Protein AF-A0A0R2PGF4-F1 (afdb_monomer_lite)

Sequence (115 aa):
MVSNAQSVSARRAKAISLIQAGLVHSQSDLVTLLKKAGYKVTQATASRDLEEIGAVRARNKNGESTYQIRESSDDAIVRSTPVPSKLILSVDHSANLAVIHTPPGAAQFLASSLD

Organism: NCBI:txid1655563

pLDDT: mean 80.43, std 15.3, range [38.97, 95.25]

Foldseek 3Di:
DPDPQPDPVVLLVQLQVCLVVQQAQDLVSSCVSSVVVVHHDDSVRSVVSCVVQCWDFDQDPVRGTGTHRDCDVVNVLVVVFPQPPQFFPDWDDDDPDIDTDGPPPCVVVNVVSND

Secondary structure (DSSP, 8-state):
---GGG-HHHHHHHHHHHHHTT--SSHHHHHHHHHHTT----HHHHHHHHHHHTEEEEE-TTS-EEEEE---HHHHHHHHS---GGG-SEEEEETTEEEEE--TTTHHHHHHHH-

Structure (mmCIF, N/CA/C/O backbone):
data_AF-A0A0R2PGF4-F1
#
_entry.id   AF-A0A0R2PGF4-F1
#
loop_
_atom_site.group_PDB
_atom_site.id
_atom_site.type_symbol
_atom_site.label_atom_id
_atom_site.label_alt_id
_atom_site.label_comp_id
_atom_site.label_asym_id
_atom_site.label_entity_id
_atom_site.label_seq_id
_atom_site.pdbx_PDB_ins_code
_atom_site.Cartn_x
_atom_site.Cartn_y
_atom_site.Cartn_z
_atom_site.occupancy
_atom_site.B_iso_or_equiv
_atom_site.auth_seq_id
_atom_site.auth_comp_id
_atom_site.auth_asym_id
_atom_site.auth_atom_id
_atom_site.pdbx_PDB_model_num
ATOM 1 N N . MET A 1 1 ? -15.551 -23.017 -10.799 1.00 38.97 1 MET A N 1
ATOM 2 C CA . MET A 1 1 ? -15.395 -21.583 -10.470 1.00 38.97 1 MET A CA 1
ATOM 3 C C . MET A 1 1 ? -14.527 -21.489 -9.222 1.00 38.97 1 MET A C 1
ATOM 5 O O . MET A 1 1 ? -15.034 -21.661 -8.123 1.00 38.97 1 MET A O 1
ATOM 9 N N . VAL A 1 2 ? -13.207 -21.369 -9.386 1.00 39.69 2 VAL A N 1
ATOM 10 C CA . VAL A 1 2 ? -12.265 -21.327 -8.255 1.00 39.69 2 VAL A CA 1
ATOM 11 C C . VAL A 1 2 ? -12.319 -19.923 -7.661 1.00 39.69 2 VAL A C 1
ATOM 13 O O . VAL A 1 2 ? -12.071 -18.936 -8.347 1.00 39.69 2 VAL A O 1
ATOM 16 N N . SER A 1 3 ? -12.736 -19.833 -6.404 1.00 43.25 3 SER A N 1
ATOM 17 C CA . SER A 1 3 ? -12.879 -18.590 -5.657 1.00 43.25 3 SER A CA 1
ATOM 18 C C . SER A 1 3 ? -11.559 -17.820 -5.620 1.00 43.25 3 SER A C 1
ATOM 20 O O . SER A 1 3 ? -10.612 -18.237 -4.957 1.00 43.25 3 SER A O 1
ATOM 22 N N . ASN A 1 4 ? -11.534 -16.643 -6.244 1.00 49.72 4 ASN A N 1
ATOM 23 C CA . ASN A 1 4 ? -10.434 -15.670 -6.189 1.00 49.72 4 ASN A CA 1
ATOM 24 C C . ASN A 1 4 ? -10.164 -15.130 -4.755 1.00 49.72 4 ASN A C 1
ATOM 26 O O . ASN A 1 4 ? -9.280 -14.308 -4.541 1.00 49.72 4 ASN A O 1
ATOM 30 N N . ALA A 1 5 ? -10.924 -15.604 -3.757 1.00 51.59 5 ALA A N 1
ATOM 31 C CA . ALA A 1 5 ? -10.937 -15.179 -2.356 1.00 51.59 5 ALA A CA 1
ATOM 32 C C . ALA A 1 5 ? -9.717 -15.627 -1.522 1.00 51.59 5 ALA A C 1
ATOM 34 O O . ALA A 1 5 ? -9.686 -15.390 -0.315 1.00 51.59 5 ALA A O 1
ATOM 35 N N . GLN A 1 6 ? -8.721 -16.285 -2.123 1.00 62.28 6 GLN A N 1
ATOM 36 C CA . GLN A 1 6 ? -7.547 -16.787 -1.394 1.00 62.28 6 GLN A CA 1
ATOM 37 C C . GLN A 1 6 ? -6.193 -16.346 -1.955 1.00 62.28 6 GLN A C 1
ATOM 39 O O . GLN A 1 6 ? -5.167 -16.709 -1.380 1.00 62.28 6 GLN A O 1
ATOM 44 N N . SER A 1 7 ? -6.143 -15.543 -3.024 1.00 79.62 7 SER A N 1
ATOM 45 C CA . SER A 1 7 ? -4.845 -15.061 -3.501 1.00 79.62 7 SER A CA 1
ATOM 46 C C . SER A 1 7 ? -4.295 -13.985 -2.556 1.00 79.62 7 SER A C 1
ATOM 48 O O . SER A 1 7 ? -4.990 -13.043 -2.164 1.00 79.62 7 SER A O 1
ATOM 50 N N . VAL A 1 8 ? -3.026 -14.138 -2.168 1.00 81.94 8 VAL A N 1
ATOM 51 C CA . VAL A 1 8 ? -2.317 -13.194 -1.288 1.00 81.94 8 VAL A CA 1
ATOM 52 C C . VAL A 1 8 ? -2.316 -11.787 -1.894 1.00 81.94 8 VAL A C 1
ATOM 54 O O . VAL A 1 8 ? -2.539 -10.810 -1.185 1.00 81.94 8 VAL A O 1
ATOM 57 N N . SER A 1 9 ? -2.161 -11.694 -3.218 1.00 82.19 9 SER A N 1
ATOM 58 C CA . SER A 1 9 ? -2.220 -10.432 -3.962 1.00 82.19 9 SER A CA 1
ATOM 59 C C . SER A 1 9 ? -3.595 -9.754 -3.862 1.00 82.19 9 SER A C 1
ATOM 61 O O . SER A 1 9 ? -3.663 -8.587 -3.477 1.00 82.19 9 SER A O 1
ATOM 63 N N . ALA A 1 10 ? -4.704 -10.472 -4.095 1.00 84.50 10 ALA A N 1
ATOM 64 C CA . ALA A 1 10 ? -6.047 -9.883 -4.005 1.00 84.50 10 ALA A CA 1
ATOM 65 C C . ALA A 1 10 ? -6.399 -9.451 -2.574 1.00 84.50 10 ALA A C 1
ATOM 67 O O . ALA A 1 10 ? -6.993 -8.391 -2.360 1.00 84.50 10 ALA A O 1
ATOM 68 N N . ARG A 1 11 ? -5.977 -10.241 -1.579 1.00 91.31 11 ARG A N 1
ATOM 69 C CA . ARG A 1 11 ? -6.126 -9.895 -0.163 1.00 91.31 11 ARG A CA 1
ATOM 70 C C . ARG A 1 11 ? -5.393 -8.600 0.179 1.00 91.31 11 ARG A C 1
ATOM 72 O O . ARG A 1 11 ? -5.981 -7.723 0.808 1.00 91.31 11 ARG A O 1
ATOM 79 N N . ARG A 1 12 ? -4.133 -8.466 -0.245 1.00 89.25 12 A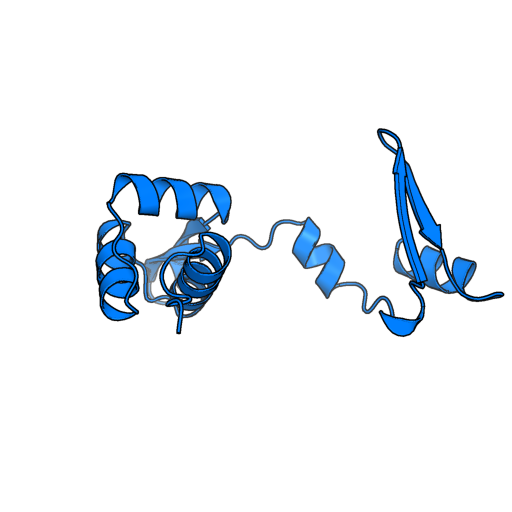RG A N 1
ATOM 80 C CA . ARG A 1 12 ? -3.325 -7.261 -0.001 1.00 89.25 12 ARG A CA 1
ATOM 81 C C . ARG A 1 12 ? -3.872 -6.047 -0.728 1.00 89.25 12 ARG A C 1
ATOM 83 O O . ARG A 1 12 ? -3.989 -5.000 -0.106 1.00 89.25 12 ARG A O 1
ATOM 90 N N . ALA A 1 13 ? -4.316 -6.197 -1.974 1.00 88.12 13 ALA A N 1
ATOM 91 C CA . ALA A 1 13 ? -5.004 -5.130 -2.694 1.00 88.12 13 ALA A CA 1
ATOM 92 C C . ALA A 1 13 ? -6.238 -4.637 -1.918 1.00 88.12 13 ALA A C 1
ATOM 94 O O . ALA A 1 13 ? -6.442 -3.434 -1.761 1.00 88.12 13 ALA A O 1
ATOM 95 N N . LYS A 1 14 ? -7.026 -5.557 -1.341 1.00 91.69 14 LYS A N 1
ATOM 96 C CA . LYS A 1 14 ? -8.169 -5.179 -0.503 1.00 91.69 14 LYS A CA 1
ATOM 97 C C . LYS A 1 14 ? -7.746 -4.497 0.800 1.00 91.69 14 LYS A C 1
ATOM 99 O O . LYS A 1 14 ? -8.388 -3.525 1.195 1.00 91.69 14 LYS A O 1
ATOM 104 N N . ALA A 1 15 ? -6.697 -4.988 1.461 1.00 91.50 15 ALA A N 1
ATOM 105 C CA . ALA A 1 15 ? -6.140 -4.369 2.663 1.00 91.50 15 ALA A CA 1
ATOM 106 C C . ALA A 1 15 ? -5.680 -2.929 2.383 1.00 91.50 15 ALA A C 1
ATOM 108 O O . ALA A 1 15 ? -6.056 -2.025 3.123 1.00 91.50 15 ALA A O 1
ATOM 109 N N . ILE A 1 16 ? -4.977 -2.704 1.269 1.00 91.19 16 ILE A N 1
ATOM 110 C CA . ILE A 1 16 ? -4.550 -1.378 0.804 1.00 91.19 16 ILE A CA 1
ATOM 111 C C . ILE A 1 16 ? -5.748 -0.433 0.677 1.00 91.19 16 ILE A C 1
ATOM 113 O O . ILE A 1 16 ? -5.739 0.644 1.271 1.00 91.19 16 ILE A O 1
ATOM 117 N N . SER A 1 17 ? -6.819 -0.852 -0.009 1.00 90.62 17 SER A N 1
ATOM 118 C CA . SER A 1 17 ? -8.021 -0.019 -0.158 1.00 90.62 17 SER A CA 1
ATOM 119 C C . SER A 1 17 ? -8.678 0.335 1.182 1.00 90.62 17 SER A C 1
ATOM 121 O O . SER A 1 17 ? -9.195 1.436 1.344 1.00 90.62 17 SER A O 1
ATOM 123 N N . LEU A 1 18 ? -8.679 -0.586 2.153 1.00 93.06 18 LEU A N 1
ATOM 124 C CA . LEU A 1 18 ? -9.253 -0.349 3.485 1.00 93.06 18 LEU A CA 1
ATOM 125 C C . LEU A 1 18 ? -8.412 0.634 4.311 1.00 93.06 18 LEU A C 1
ATOM 127 O O . LEU A 1 18 ? -8.971 1.462 5.031 1.00 93.06 18 LEU A O 1
ATOM 131 N N . ILE A 1 19 ? -7.086 0.544 4.196 1.00 91.75 19 ILE A N 1
ATOM 132 C CA . ILE A 1 19 ? -6.139 1.444 4.862 1.00 91.75 19 ILE A CA 1
ATOM 133 C C . ILE A 1 19 ? -6.249 2.853 4.262 1.00 91.75 19 ILE A C 1
ATOM 135 O O . ILE A 1 19 ? -6.370 3.822 5.003 1.00 91.75 19 ILE A O 1
ATOM 139 N N . GLN A 1 20 ? -6.307 2.974 2.932 1.00 88.56 20 GLN A N 1
ATOM 140 C CA . GLN A 1 20 ? -6.500 4.257 2.238 1.00 88.56 20 GLN A CA 1
ATOM 141 C C . GLN A 1 20 ? -7.844 4.921 2.569 1.00 88.56 20 GLN A C 1
ATOM 143 O O . GLN A 1 20 ? -7.926 6.144 2.636 1.00 88.56 20 GLN A O 1
ATOM 148 N N . ALA A 1 21 ? -8.888 4.127 2.825 1.00 89.06 21 ALA A N 1
ATOM 149 C CA . ALA A 1 21 ? -10.179 4.627 3.294 1.00 89.06 21 ALA A CA 1
ATOM 150 C C . ALA A 1 21 ? -10.163 5.097 4.765 1.00 89.06 21 ALA A C 1
ATOM 152 O O . ALA A 1 21 ? -11.183 5.571 5.259 1.00 89.06 21 ALA A O 1
ATOM 153 N N . GLY A 1 22 ? -9.042 4.944 5.483 1.00 88.12 22 GLY A N 1
ATOM 154 C CA . GLY A 1 22 ? -8.899 5.358 6.881 1.00 88.12 22 GLY A CA 1
ATOM 155 C C . GLY A 1 22 ? -9.680 4.498 7.878 1.00 88.12 22 GLY A C 1
ATOM 156 O O . GLY A 1 22 ? -9.896 4.918 9.007 1.00 88.12 22 GLY A O 1
ATOM 157 N N . LEU A 1 23 ? -10.118 3.297 7.485 1.00 88.62 23 LEU A N 1
ATOM 158 C CA . LEU A 1 23 ? -11.002 2.454 8.303 1.00 88.62 23 LEU A CA 1
ATOM 159 C C . LEU A 1 23 ? -10.251 1.563 9.307 1.00 88.62 23 LEU A C 1
ATOM 161 O O . LEU A 1 23 ? -10.867 0.943 10.174 1.00 88.62 23 LEU A O 1
ATOM 165 N N . VAL A 1 24 ? -8.929 1.449 9.169 1.00 93.50 24 VAL A N 1
ATOM 166 C CA . VAL A 1 24 ? -8.109 0.484 9.910 1.00 93.50 24 VAL A CA 1
ATOM 167 C C . VAL A 1 24 ? -7.402 1.185 11.072 1.00 93.50 24 VAL A C 1
ATOM 169 O O . VAL A 1 24 ? -6.400 1.867 10.869 1.00 93.50 24 VAL A O 1
ATOM 172 N N . HIS A 1 25 ? -7.890 0.995 12.299 1.00 92.88 25 HIS A N 1
ATOM 173 C CA . HIS A 1 25 ? -7.330 1.618 13.513 1.00 92.88 25 HIS A CA 1
ATOM 174 C C . HIS A 1 25 ? -6.415 0.660 14.293 1.00 92.88 25 HIS A C 1
ATOM 176 O O . HIS A 1 25 ? -5.520 1.077 15.040 1.00 92.88 25 HIS A O 1
ATOM 182 N N . SER A 1 26 ? -6.628 -0.640 14.094 1.00 92.62 26 SER A N 1
ATOM 183 C CA . SER A 1 26 ? -5.902 -1.747 14.701 1.00 92.62 26 SER A CA 1
ATOM 184 C C . SER A 1 26 ? -5.777 -2.930 13.733 1.00 92.62 26 SER A C 1
ATOM 186 O O . SER A 1 26 ? -6.515 -3.053 12.753 1.00 92.62 26 SER A O 1
ATOM 188 N N . GLN A 1 27 ? -4.865 -3.855 14.033 1.00 92.25 27 GLN A N 1
ATOM 189 C CA . GLN A 1 27 ? -4.731 -5.105 13.275 1.00 92.25 27 GLN A CA 1
ATOM 190 C C . GLN A 1 27 ? -6.009 -5.960 13.358 1.00 92.25 27 GLN A C 1
ATOM 192 O O . GLN A 1 27 ? -6.393 -6.608 12.387 1.00 92.25 27 GLN A O 1
ATOM 197 N N . SER A 1 28 ? -6.706 -5.915 14.496 1.00 93.62 28 SER A N 1
ATOM 198 C CA . SER A 1 28 ? -7.998 -6.577 14.712 1.00 93.62 28 SER A CA 1
ATOM 199 C C . SER A 1 28 ? -9.096 -6.032 13.792 1.00 93.62 28 SER A C 1
ATOM 201 O O . SER A 1 28 ? -9.934 -6.797 13.301 1.00 93.62 28 SER A O 1
ATOM 203 N N . ASP A 1 29 ? -9.068 -4.729 13.499 1.00 94.25 29 ASP A N 1
ATOM 204 C CA . ASP A 1 29 ? -9.993 -4.119 12.538 1.00 94.25 29 ASP A CA 1
ATOM 205 C C . ASP A 1 29 ? -9.723 -4.637 11.135 1.00 94.25 29 ASP A C 1
ATOM 207 O O . ASP A 1 29 ? -10.658 -5.021 10.434 1.00 94.25 29 ASP A O 1
ATOM 211 N N . LEU A 1 30 ? -8.446 -4.728 10.746 1.00 94.38 30 LEU A N 1
ATOM 212 C CA . LEU A 1 30 ? -8.073 -5.275 9.446 1.00 94.38 30 LEU A CA 1
ATOM 213 C C . LEU A 1 30 ? -8.568 -6.717 9.289 1.00 94.38 30 LEU A C 1
ATOM 215 O O . LEU A 1 30 ? -9.162 -7.046 8.264 1.00 94.38 30 LEU A O 1
ATOM 219 N N . VAL A 1 31 ? -8.408 -7.557 10.317 1.00 95.12 31 VAL A N 1
ATOM 220 C CA . VAL A 1 31 ? -8.942 -8.930 10.328 1.00 95.12 31 VAL A CA 1
ATOM 221 C C . VAL A 1 31 ? -10.458 -8.934 10.129 1.00 95.12 31 VAL A C 1
ATOM 223 O O . VAL A 1 31 ? -10.979 -9.694 9.311 1.00 95.12 31 VAL A O 1
ATOM 226 N N . THR A 1 32 ? -11.177 -8.068 10.843 1.00 95.25 32 THR A N 1
ATOM 227 C CA . THR A 1 32 ? -12.642 -7.980 10.772 1.00 95.25 32 THR A CA 1
ATOM 228 C C . THR A 1 32 ? -13.115 -7.514 9.395 1.00 95.25 32 THR A C 1
ATOM 230 O O . THR A 1 32 ? -14.037 -8.099 8.821 1.00 95.25 32 THR A O 1
ATOM 233 N N . LEU A 1 33 ? -12.476 -6.487 8.838 1.00 94.44 33 LEU A N 1
ATOM 234 C CA . LEU A 1 33 ? -12.804 -5.917 7.533 1.00 94.44 33 LEU A CA 1
ATOM 235 C C . LEU A 1 33 ? -12.476 -6.884 6.390 1.00 94.44 33 LEU A C 1
ATOM 237 O O . LEU A 1 33 ? -13.289 -7.062 5.482 1.00 94.44 33 LEU A O 1
ATOM 241 N N . LEU A 1 34 ? -11.333 -7.570 6.459 1.00 92.62 34 LEU A N 1
ATOM 242 C CA . LEU A 1 34 ? -10.961 -8.605 5.494 1.00 92.62 34 LEU A CA 1
ATOM 243 C C . LEU A 1 34 ? -11.916 -9.800 5.559 1.00 92.62 34 LEU A C 1
ATOM 245 O O . LEU A 1 34 ? -12.361 -10.274 4.515 1.00 92.62 34 LEU A O 1
ATOM 249 N N . LYS A 1 35 ? -12.330 -10.216 6.762 1.00 92.88 35 LYS A N 1
ATOM 250 C CA . LYS A 1 35 ? -13.330 -11.277 6.944 1.00 92.88 35 LYS A CA 1
ATOM 251 C C . LYS A 1 35 ? -14.682 -10.901 6.338 1.00 92.88 35 LYS A C 1
ATOM 253 O O . LYS A 1 35 ? -15.286 -11.736 5.669 1.00 92.88 35 LYS A O 1
ATOM 258 N N . LYS A 1 36 ? -15.129 -9.649 6.505 1.00 91.94 36 LYS A N 1
ATOM 259 C CA . LYS A 1 36 ? -16.336 -9.115 5.838 1.00 91.94 36 LYS A CA 1
ATOM 260 C C . LYS A 1 36 ? -16.205 -9.106 4.312 1.00 91.94 36 LYS A C 1
ATOM 262 O O . LYS A 1 36 ? -17.192 -9.314 3.620 1.00 91.94 36 LYS A O 1
ATOM 267 N N . ALA A 1 37 ? -14.995 -8.912 3.793 1.00 87.62 37 ALA A N 1
ATOM 268 C CA . ALA A 1 37 ? -14.692 -8.980 2.365 1.00 87.62 37 ALA A CA 1
ATOM 269 C C . ALA A 1 37 ? -14.466 -10.415 1.837 1.00 87.62 37 ALA A C 1
ATOM 271 O O . ALA A 1 37 ? -14.107 -10.579 0.675 1.00 87.62 37 ALA A O 1
ATOM 272 N N . GLY A 1 38 ? -14.672 -11.447 2.665 1.00 89.94 38 GLY A N 1
ATOM 273 C CA . GLY A 1 38 ? -14.543 -12.855 2.274 1.00 89.94 38 GLY A CA 1
ATOM 274 C C . GLY A 1 38 ? -13.155 -13.471 2.490 1.00 89.94 38 GLY A C 1
ATOM 275 O O . GLY A 1 38 ? -12.968 -14.650 2.195 1.00 89.94 38 GLY A O 1
ATOM 276 N N . TYR A 1 39 ? -12.196 -12.728 3.050 1.00 88.50 39 TYR A N 1
ATOM 277 C CA . TYR A 1 39 ? -10.848 -13.215 3.352 1.00 88.50 39 TYR A CA 1
ATOM 278 C C . TYR A 1 39 ? -10.750 -13.675 4.811 1.00 88.50 39 TYR A C 1
ATOM 280 O O . TYR A 1 39 ? -10.768 -12.870 5.742 1.00 88.50 39 TYR A O 1
ATOM 288 N N . LYS A 1 40 ? -10.607 -14.985 5.039 1.00 88.19 40 LYS A N 1
ATOM 289 C CA . LYS A 1 40 ? -10.301 -15.515 6.378 1.00 88.19 40 LYS A CA 1
ATOM 290 C C . LYS A 1 40 ? -8.815 -15.321 6.674 1.00 88.19 40 LYS A C 1
ATOM 292 O O . LYS A 1 40 ? -7.976 -15.961 6.049 1.00 88.19 40 LYS A O 1
ATOM 297 N N . VAL A 1 41 ? -8.505 -14.455 7.633 1.00 90.25 41 VAL A N 1
ATOM 298 C CA . VAL A 1 41 ? -7.135 -14.147 8.070 1.00 90.25 41 VAL A CA 1
ATOM 299 C C . VAL A 1 41 ? -7.035 -14.186 9.589 1.00 90.25 41 VAL A C 1
ATOM 301 O O . VAL A 1 41 ? -8.027 -13.967 10.285 1.00 90.25 41 VAL A O 1
ATOM 304 N N . THR A 1 42 ? -5.837 -14.455 10.103 1.00 92.19 42 THR A N 1
ATOM 305 C CA . THR A 1 42 ? -5.519 -14.312 11.529 1.00 92.19 42 THR A CA 1
ATOM 306 C C . THR A 1 42 ? -4.869 -12.956 11.789 1.00 92.19 42 THR A C 1
ATOM 308 O O . THR A 1 42 ? -4.443 -12.269 10.858 1.00 92.19 42 THR A O 1
ATOM 311 N N . GLN A 1 43 ? -4.750 -12.575 13.062 1.00 91.62 43 GLN A N 1
ATOM 312 C CA . GLN A 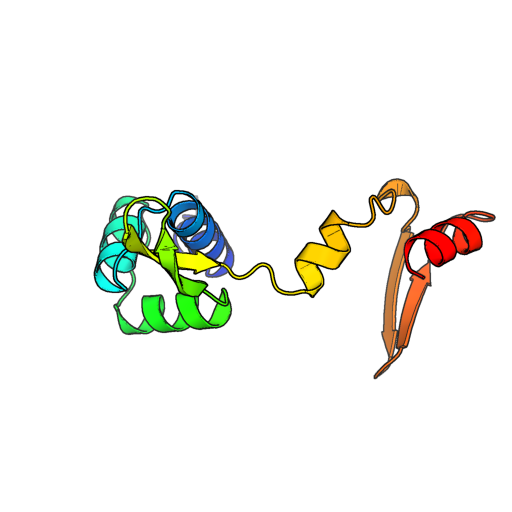1 43 ? -4.036 -11.356 13.439 1.00 91.62 43 GLN A CA 1
ATOM 313 C C . GLN A 1 43 ? -2.548 -11.413 13.038 1.00 91.62 43 GLN A C 1
ATOM 315 O O . GLN A 1 43 ? -2.025 -10.411 12.562 1.00 91.62 43 GLN A O 1
ATOM 320 N N . ALA A 1 44 ? -1.906 -12.587 13.086 1.00 91.62 44 ALA A N 1
ATOM 321 C CA . ALA A 1 44 ? -0.537 -12.767 12.595 1.00 91.62 44 ALA A CA 1
ATOM 322 C C . ALA A 1 44 ? -0.419 -12.512 11.080 1.00 91.62 44 ALA A C 1
ATOM 324 O O . ALA A 1 44 ? 0.497 -11.823 10.635 1.00 91.62 44 ALA A O 1
ATOM 325 N N . THR A 1 45 ? -1.368 -13.014 10.278 1.00 91.06 45 THR A N 1
ATOM 326 C CA . THR A 1 45 ? -1.405 -12.748 8.829 1.00 91.06 45 THR A CA 1
ATOM 327 C C . THR A 1 45 ? -1.648 -11.269 8.537 1.00 91.06 45 THR A C 1
ATOM 329 O O . THR A 1 45 ? -0.977 -10.704 7.681 1.00 91.06 45 THR A O 1
ATOM 332 N N . ALA A 1 46 ? -2.568 -10.634 9.266 1.00 92.31 46 ALA A N 1
ATOM 333 C CA . ALA A 1 46 ? -2.855 -9.211 9.117 1.00 92.31 46 ALA A CA 1
ATOM 334 C C . ALA A 1 46 ? -1.658 -8.328 9.511 1.00 92.31 46 ALA A C 1
ATOM 336 O O . ALA A 1 46 ? -1.383 -7.355 8.818 1.00 92.31 46 ALA A O 1
ATOM 337 N N . SER A 1 47 ? -0.922 -8.678 10.576 1.00 92.50 47 SER A N 1
ATOM 338 C CA . SER A 1 47 ? 0.320 -7.987 10.960 1.00 92.50 47 SER A CA 1
ATOM 339 C C . SER A 1 47 ? 1.346 -8.054 9.836 1.00 92.50 47 SER A C 1
ATOM 341 O O . SER A 1 47 ? 1.871 -7.028 9.418 1.00 92.50 47 SER A O 1
ATOM 343 N N . ARG A 1 48 ? 1.565 -9.255 9.292 1.00 90.69 48 ARG A N 1
ATOM 344 C CA . ARG A 1 48 ? 2.539 -9.471 8.222 1.00 90.69 48 ARG A CA 1
ATOM 345 C C . ARG A 1 48 ? 2.149 -8.765 6.927 1.00 90.69 48 ARG A C 1
ATOM 347 O O . ARG A 1 48 ? 3.002 -8.200 6.263 1.00 90.69 48 ARG A O 1
ATOM 354 N N . ASP A 1 49 ? 0.860 -8.734 6.593 1.00 90.25 49 ASP A N 1
ATOM 355 C CA . ASP A 1 49 ? 0.378 -7.952 5.453 1.00 90.25 49 ASP A CA 1
ATOM 356 C C . ASP A 1 49 ? 0.575 -6.447 5.662 1.00 90.25 49 ASP A C 1
ATOM 358 O O . ASP A 1 49 ? 0.977 -5.773 4.725 1.00 90.25 49 ASP A O 1
ATOM 362 N N . LEU A 1 50 ? 0.327 -5.910 6.862 1.00 91.31 50 LEU A N 1
ATOM 363 C CA . LEU A 1 50 ? 0.580 -4.495 7.159 1.00 91.31 50 LEU A CA 1
ATOM 364 C C . LEU A 1 50 ? 2.065 -4.141 7.031 1.00 91.31 50 LEU A C 1
ATOM 366 O O . LEU A 1 50 ? 2.386 -3.103 6.459 1.00 91.31 50 LEU A O 1
ATOM 370 N N . GLU A 1 51 ? 2.952 -5.009 7.521 1.00 88.94 51 GLU A N 1
ATOM 371 C CA . GLU A 1 51 ? 4.404 -4.862 7.375 1.00 88.94 51 GLU A CA 1
ATOM 372 C C . GLU A 1 51 ? 4.829 -4.897 5.903 1.00 88.94 51 GLU A C 1
ATOM 374 O O . GLU A 1 51 ? 5.527 -3.995 5.450 1.00 88.94 51 GLU A O 1
ATOM 379 N N . GLU A 1 52 ? 4.360 -5.882 5.132 1.00 86.25 52 GLU A N 1
ATOM 380 C CA . GLU A 1 52 ? 4.699 -6.012 3.708 1.00 86.25 52 GLU A CA 1
ATOM 381 C C . GLU A 1 52 ? 4.089 -4.907 2.833 1.00 86.25 52 GLU A C 1
ATOM 383 O O . GLU A 1 52 ? 4.654 -4.563 1.800 1.00 86.25 52 GLU A O 1
ATOM 388 N N . ILE A 1 53 ? 2.955 -4.330 3.241 1.00 88.12 53 ILE A N 1
ATOM 389 C CA . ILE A 1 53 ? 2.358 -3.147 2.600 1.00 88.12 53 ILE A CA 1
ATOM 390 C C . ILE A 1 53 ? 3.117 -1.859 2.985 1.00 88.12 53 ILE A C 1
ATOM 392 O O . ILE A 1 53 ? 2.948 -0.834 2.330 1.00 88.12 53 ILE A O 1
ATOM 396 N N . GLY A 1 54 ? 3.940 -1.871 4.040 1.00 88.25 54 GLY A N 1
ATOM 397 C CA . GLY A 1 54 ? 4.580 -0.660 4.566 1.00 88.25 54 GLY A CA 1
ATOM 398 C C . GLY A 1 54 ? 3.600 0.273 5.290 1.00 88.25 54 GLY A C 1
ATOM 399 O O . GLY A 1 54 ? 3.797 1.491 5.343 1.00 88.25 54 GLY A O 1
ATOM 400 N N . ALA A 1 55 ? 2.516 -0.280 5.838 1.00 90.44 55 ALA A N 1
ATOM 401 C CA . ALA A 1 55 ? 1.524 0.483 6.577 1.00 90.44 55 ALA A CA 1
ATOM 402 C C . ALA A 1 55 ? 2.045 0.837 7.976 1.00 90.44 55 ALA A C 1
ATOM 404 O O . ALA A 1 55 ? 2.366 -0.033 8.786 1.00 90.44 55 ALA A O 1
ATOM 405 N N . VAL A 1 56 ? 2.066 2.128 8.295 1.00 90.06 56 VAL A N 1
ATOM 406 C CA . VAL A 1 56 ? 2.492 2.649 9.598 1.00 90.06 56 VAL A CA 1
ATOM 407 C C . VAL A 1 56 ? 1.326 3.289 10.327 1.00 90.06 56 VAL A C 1
ATOM 409 O O . VAL A 1 56 ? 0.361 3.753 9.721 1.00 90.06 56 VAL A O 1
ATOM 412 N N . ARG A 1 57 ? 1.413 3.344 11.653 1.00 90.44 57 ARG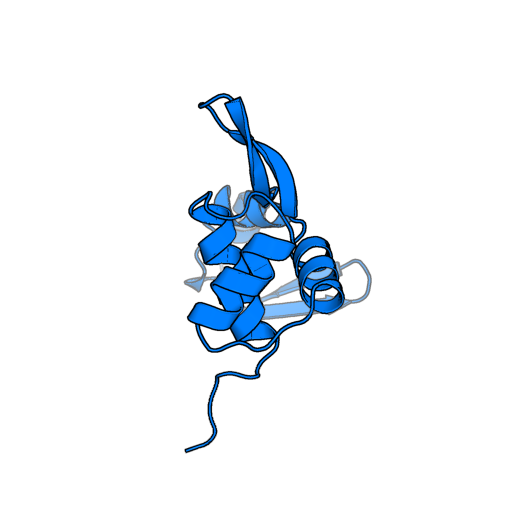 A N 1
ATOM 413 C CA . ARG A 1 57 ? 0.405 4.025 12.460 1.00 90.44 57 ARG A CA 1
ATOM 414 C C . ARG A 1 57 ? 0.673 5.528 12.447 1.00 90.44 57 ARG A C 1
ATOM 416 O O . ARG A 1 57 ? 1.748 5.963 12.850 1.00 90.44 57 ARG A O 1
ATOM 423 N N . ALA A 1 58 ? -0.305 6.310 12.012 1.00 86.81 58 ALA A N 1
ATOM 424 C CA . ALA A 1 58 ? -0.227 7.762 11.948 1.00 86.81 58 ALA A CA 1
ATOM 425 C C . ALA A 1 58 ? -1.550 8.390 12.402 1.00 86.81 58 ALA A C 1
ATOM 427 O O . ALA A 1 58 ? -2.625 7.799 12.274 1.00 86.81 58 ALA A O 1
ATOM 428 N N . ARG A 1 59 ? -1.482 9.603 12.956 1.00 86.88 59 ARG A N 1
ATOM 429 C CA . ARG A 1 59 ? -2.693 10.358 13.291 1.00 86.88 59 ARG A CA 1
ATOM 430 C C . ARG A 1 59 ? -3.282 10.970 12.026 1.00 86.88 59 ARG A C 1
ATOM 432 O O . ARG A 1 59 ? -2.561 11.586 11.244 1.00 86.88 59 ARG A O 1
ATOM 439 N N . ASN A 1 60 ? -4.581 10.783 11.819 1.00 78.38 60 ASN A N 1
ATOM 440 C CA . ASN A 1 60 ? -5.315 11.483 10.772 1.00 78.38 60 ASN A CA 1
ATOM 441 C C . ASN A 1 60 ? -5.564 12.952 11.184 1.00 78.38 60 ASN A C 1
ATOM 443 O O . ASN A 1 60 ? -5.280 13.360 12.314 1.00 78.38 60 ASN A O 1
ATOM 447 N N . LYS A 1 61 ? -6.120 13.756 10.269 1.00 77.94 61 LYS A N 1
ATOM 448 C CA . LYS A 1 61 ? -6.456 15.172 10.524 1.00 77.94 61 LYS A CA 1
ATOM 449 C C . LYS A 1 61 ? -7.479 15.364 11.655 1.00 77.94 61 LYS A C 1
ATOM 451 O O . LYS A 1 61 ? -7.544 16.446 12.225 1.00 77.94 61 LYS A O 1
ATOM 456 N N . ASN A 1 62 ? -8.224 14.314 11.999 1.00 79.00 62 ASN A N 1
ATOM 457 C CA . ASN A 1 62 ? -9.221 14.307 13.068 1.00 79.00 62 ASN A CA 1
ATOM 458 C C . ASN A 1 62 ? -8.619 13.895 14.428 1.00 79.00 62 ASN A C 1
ATOM 460 O O . ASN A 1 62 ? -9.335 13.823 15.421 1.00 79.00 62 ASN A O 1
ATOM 464 N N . GLY A 1 63 ? -7.308 13.626 14.492 1.00 81.81 63 GLY A N 1
ATOM 465 C CA . GLY A 1 63 ? -6.601 13.222 15.710 1.00 81.81 63 GLY A CA 1
ATOM 466 C C . GLY A 1 63 ? -6.651 11.722 16.016 1.00 81.81 63 GLY A C 1
ATOM 467 O O . GLY A 1 63 ? -6.048 11.284 16.998 1.00 81.81 63 GLY A O 1
ATOM 468 N N . GLU A 1 64 ? -7.304 10.918 15.179 1.00 86.44 64 GLU A N 1
ATOM 469 C CA . GLU A 1 64 ? -7.437 9.474 15.373 1.00 86.44 64 GLU A CA 1
ATOM 470 C C . GLU A 1 64 ? -6.204 8.732 14.849 1.00 86.44 64 GLU A C 1
ATOM 472 O O . GLU A 1 64 ? -5.696 9.000 13.757 1.00 86.44 64 GLU A O 1
ATOM 477 N N . SER A 1 65 ? -5.726 7.760 15.625 1.00 88.62 65 SER A N 1
ATOM 478 C CA . SER A 1 65 ? -4.605 6.901 15.240 1.00 88.62 65 SER A CA 1
ATOM 479 C C . SER A 1 65 ? -5.079 5.799 14.293 1.00 88.62 65 SER A C 1
ATOM 481 O O . SER A 1 65 ? -5.685 4.820 14.730 1.00 88.62 65 SER A O 1
ATOM 483 N N . THR A 1 66 ? -4.751 5.932 13.012 1.00 92.19 66 THR A N 1
ATOM 484 C CA . THR A 1 66 ? -5.104 4.985 11.943 1.00 92.19 66 THR A CA 1
ATOM 485 C C . THR A 1 66 ? -3.843 4.405 11.312 1.00 92.19 66 THR A C 1
ATOM 487 O O . THR A 1 66 ? -2.753 4.968 11.435 1.00 92.19 66 THR A O 1
ATOM 490 N N . TYR A 1 67 ? -3.960 3.256 10.653 1.00 91.81 67 TYR A N 1
ATOM 491 C CA . TYR A 1 67 ? -2.925 2.808 9.731 1.00 91.81 67 TYR A CA 1
ATOM 492 C C . TYR A 1 67 ? -2.992 3.640 8.455 1.00 91.81 67 TYR A C 1
ATOM 494 O O . TYR A 1 67 ? -4.070 3.894 7.925 1.00 91.81 67 TYR A O 1
ATOM 502 N N . GLN A 1 68 ? -1.828 4.040 7.961 1.00 89.94 68 GLN A N 1
ATOM 503 C CA . GLN A 1 68 ? -1.649 4.758 6.709 1.00 89.94 68 GLN A CA 1
ATOM 504 C C . GLN A 1 68 ? -0.490 4.119 5.953 1.00 89.94 68 GLN A C 1
ATOM 506 O O . GLN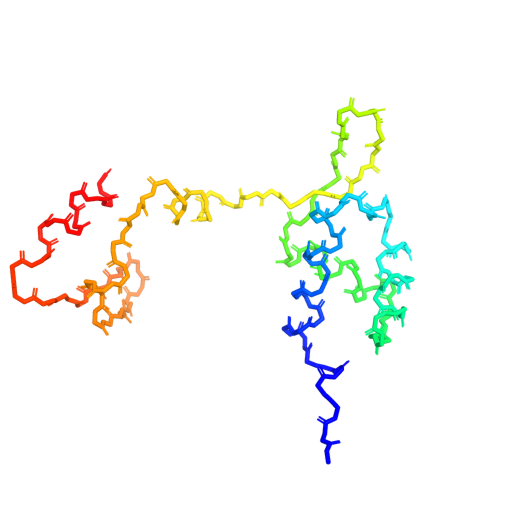 A 1 68 ? 0.511 3.717 6.548 1.00 89.94 68 GLN A O 1
ATOM 511 N N . ILE A 1 69 ? -0.625 4.012 4.638 1.00 87.38 69 ILE A N 1
ATOM 512 C CA . ILE A 1 69 ? 0.460 3.543 3.781 1.00 87.38 69 ILE A CA 1
ATOM 513 C C . ILE A 1 69 ? 1.389 4.734 3.598 1.00 87.38 69 ILE A C 1
ATOM 515 O O . ILE A 1 69 ? 0.952 5.781 3.118 1.00 87.38 69 ILE A O 1
ATOM 519 N N . ARG A 1 70 ? 2.652 4.604 4.013 1.00 71.62 70 ARG A N 1
ATOM 520 C CA . ARG A 1 70 ? 3.662 5.548 3.536 1.00 71.62 70 ARG A CA 1
ATOM 521 C C . ARG A 1 70 ? 3.810 5.261 2.055 1.00 71.62 70 ARG A C 1
ATOM 523 O O . ARG A 1 70 ? 4.143 4.130 1.717 1.00 71.62 70 ARG A O 1
ATOM 530 N N . GLU A 1 71 ? 3.542 6.241 1.195 1.00 59.25 71 GLU A N 1
ATOM 531 C CA . GLU A 1 71 ? 4.011 6.143 -0.185 1.00 59.25 71 GLU A CA 1
ATOM 532 C C . GLU A 1 71 ? 5.519 5.916 -0.073 1.00 59.25 71 GLU A C 1
ATOM 534 O O . GLU A 1 71 ? 6.253 6.771 0.432 1.00 59.25 71 GLU A O 1
ATOM 539 N N . SER A 1 72 ? 5.958 4.693 -0.379 1.00 48.28 72 SER A N 1
ATOM 540 C CA . SER A 1 72 ? 7.380 4.407 -0.480 1.00 48.28 72 SER A CA 1
ATOM 541 C C . SER A 1 72 ? 7.913 5.402 -1.501 1.00 48.28 72 SER A C 1
ATOM 543 O O . SER A 1 72 ? 7.222 5.688 -2.479 1.00 48.28 72 SER A O 1
ATOM 545 N N . SER A 1 73 ? 9.095 5.969 -1.287 1.00 47.72 73 SER A N 1
ATOM 546 C CA . SER A 1 73 ? 9.658 6.949 -2.220 1.00 47.72 73 SER A CA 1
ATOM 547 C C . SER A 1 73 ? 9.674 6.429 -3.670 1.00 47.72 73 SER A C 1
ATOM 549 O O . SER A 1 73 ? 9.581 7.231 -4.586 1.00 47.72 73 SER A O 1
ATOM 551 N N . ASP A 1 74 ? 9.671 5.105 -3.873 1.00 47.12 74 ASP A N 1
ATOM 552 C CA . ASP A 1 74 ? 9.425 4.440 -5.163 1.00 47.12 74 ASP A CA 1
ATOM 553 C C . ASP A 1 74 ? 8.075 4.788 -5.818 1.00 47.12 74 ASP A C 1
ATOM 555 O O . ASP A 1 74 ? 8.030 5.110 -7.000 1.00 47.12 74 ASP A O 1
ATOM 559 N N . ASP A 1 75 ? 6.967 4.781 -5.075 1.00 45.56 75 ASP A N 1
ATOM 560 C CA . ASP A 1 75 ? 5.632 5.099 -5.610 1.00 45.56 75 ASP A CA 1
ATOM 561 C C . ASP A 1 75 ? 5.469 6.612 -5.844 1.00 45.56 75 ASP A C 1
ATOM 563 O O . ASP A 1 75 ? 4.763 7.046 -6.756 1.00 45.56 75 ASP A O 1
ATOM 567 N N . ALA A 1 76 ? 6.179 7.431 -5.059 1.00 45.91 76 ALA A N 1
ATOM 568 C CA . ALA A 1 76 ? 6.268 8.871 -5.283 1.00 45.91 76 ALA A CA 1
ATOM 569 C C . ALA A 1 76 ? 7.069 9.203 -6.555 1.00 45.91 76 ALA A C 1
ATOM 571 O O . ALA A 1 76 ? 6.703 10.145 -7.254 1.00 45.91 76 ALA A O 1
ATOM 572 N N . ILE A 1 77 ? 8.096 8.415 -6.902 1.00 48.16 77 ILE A N 1
ATOM 573 C CA . ILE A 1 77 ? 8.823 8.534 -8.179 1.00 48.16 77 ILE A CA 1
ATOM 574 C C . ILE A 1 77 ? 7.915 8.128 -9.351 1.00 48.16 77 ILE A C 1
ATOM 576 O O . ILE A 1 77 ? 7.855 8.842 -10.353 1.00 48.16 77 ILE A O 1
ATOM 580 N N . VAL A 1 78 ? 7.126 7.054 -9.201 1.00 49.41 78 VAL A N 1
ATOM 581 C CA . VAL A 1 78 ? 6.143 6.611 -10.214 1.00 49.41 78 VAL A CA 1
ATOM 582 C C . VAL A 1 78 ? 5.006 7.629 -10.408 1.00 49.41 78 VAL A C 1
ATOM 584 O O . VAL A 1 78 ? 4.433 7.717 -11.494 1.00 49.41 78 VAL A O 1
ATOM 587 N N . ARG A 1 79 ? 4.675 8.429 -9.384 1.00 49.84 79 ARG A N 1
ATOM 588 C CA . ARG A 1 79 ? 3.666 9.501 -9.468 1.00 49.84 79 ARG A CA 1
ATOM 589 C C . ARG A 1 79 ? 4.210 10.870 -9.865 1.00 49.84 79 ARG A C 1
ATOM 591 O O . ARG A 1 79 ? 3.438 11.656 -10.415 1.00 49.84 79 ARG A O 1
ATOM 598 N N . SER A 1 80 ? 5.473 11.189 -9.577 1.00 46.38 80 SER A N 1
ATOM 599 C CA . SER A 1 80 ? 6.039 12.513 -9.885 1.00 46.38 80 SER A CA 1
ATOM 600 C C . SER A 1 80 ? 6.495 12.637 -11.335 1.00 46.38 80 SER A C 1
ATOM 602 O O . SER A 1 80 ? 6.571 13.749 -11.855 1.00 46.38 80 SER A O 1
ATOM 604 N N . THR A 1 81 ? 6.717 11.512 -12.013 1.00 53.19 81 THR A N 1
ATOM 605 C CA . THR A 1 81 ? 7.087 11.494 -13.422 1.00 53.19 81 THR A CA 1
ATOM 606 C C . THR A 1 81 ? 5.979 10.794 -14.199 1.00 53.19 81 THR A C 1
ATOM 608 O O . THR A 1 81 ? 5.812 9.580 -14.094 1.00 53.19 81 THR A O 1
ATOM 611 N N . PRO A 1 82 ? 5.160 11.519 -14.988 1.00 54.88 82 PRO A N 1
ATOM 612 C CA . PRO A 1 82 ? 4.328 10.893 -16.001 1.00 54.88 82 PRO A CA 1
ATOM 613 C C . PRO A 1 82 ? 5.259 10.367 -17.095 1.00 54.88 82 PRO A C 1
ATOM 615 O O . PRO A 1 82 ? 5.327 10.910 -18.194 1.00 54.88 82 PRO A O 1
ATOM 618 N N . VAL A 1 83 ? 6.006 9.310 -16.782 1.00 59.06 83 VAL A N 1
ATOM 619 C CA . VAL A 1 83 ? 6.691 8.508 -17.773 1.00 59.06 83 VAL A CA 1
ATOM 620 C C . VAL A 1 83 ? 5.586 7.974 -18.672 1.00 59.06 83 VAL A C 1
ATOM 622 O O . VAL A 1 83 ? 4.711 7.245 -18.189 1.00 59.06 83 VAL A O 1
ATOM 625 N N . PRO A 1 84 ? 5.539 8.345 -19.962 1.00 60.84 84 PRO A N 1
ATOM 626 C CA . PRO A 1 84 ? 4.482 7.858 -20.819 1.00 60.84 84 PRO A CA 1
ATOM 627 C C . PRO A 1 84 ? 4.691 6.353 -20.938 1.00 60.84 84 PRO A C 1
ATOM 629 O O . PRO A 1 84 ? 5.616 5.894 -21.602 1.00 60.84 84 PRO A O 1
ATOM 632 N N . SER A 1 85 ? 3.824 5.572 -20.299 1.00 61.84 85 SER A N 1
ATOM 633 C CA . SER A 1 85 ? 3.877 4.104 -20.272 1.00 61.84 85 SER A CA 1
ATOM 634 C C . SER A 1 85 ? 3.877 3.479 -21.673 1.00 61.84 85 SER A C 1
ATOM 636 O O . SER A 1 85 ? 4.257 2.328 -21.846 1.00 61.84 85 SER A O 1
ATOM 638 N N . LYS A 1 86 ? 3.529 4.266 -22.698 1.00 66.06 86 LYS A N 1
ATOM 639 C CA . LYS A 1 86 ? 3.602 3.925 -24.122 1.00 66.06 86 LYS A CA 1
ATOM 640 C C . LYS A 1 86 ? 5.019 3.948 -24.721 1.00 66.06 86 LYS A C 1
ATOM 642 O O . LYS A 1 86 ? 5.188 3.509 -25.854 1.00 66.06 86 LYS A O 1
ATOM 647 N N . LEU A 1 87 ? 6.014 4.475 -24.004 1.00 75.69 87 LEU A N 1
ATOM 648 C CA . LEU A 1 87 ? 7.409 4.567 -24.454 1.00 75.69 87 LEU A CA 1
ATOM 649 C C . LEU A 1 87 ? 8.297 3.439 -23.919 1.00 75.69 87 LEU A C 1
ATOM 651 O O . LEU A 1 87 ? 9.414 3.292 -24.402 1.00 75.69 87 LEU A O 1
ATOM 655 N N . ILE A 1 88 ? 7.813 2.636 -22.970 1.00 83.50 88 ILE A N 1
ATOM 656 C CA . ILE A 1 88 ? 8.546 1.487 -22.433 1.00 83.50 88 ILE A CA 1
ATOM 657 C C . ILE A 1 88 ? 8.083 0.232 -23.176 1.00 83.50 88 ILE A C 1
ATOM 659 O O . ILE A 1 88 ? 6.930 -0.176 -23.060 1.00 83.50 88 ILE A O 1
ATOM 663 N N . LEU A 1 89 ? 8.982 -0.373 -23.952 1.00 84.94 89 LEU A N 1
ATOM 664 C CA . LEU A 1 89 ? 8.744 -1.646 -24.637 1.00 84.94 89 LEU A CA 1
ATOM 665 C C . LEU A 1 89 ? 9.030 -2.834 -23.713 1.00 84.94 89 LEU A C 1
ATOM 667 O O . LEU A 1 89 ? 8.275 -3.803 -23.701 1.00 84.94 89 LEU A O 1
ATOM 671 N N . SER A 1 90 ? 10.111 -2.752 -22.938 1.00 81.88 90 SER A N 1
ATOM 672 C CA . SER A 1 90 ? 10.488 -3.752 -21.937 1.00 81.88 90 SER A CA 1
ATOM 673 C C . SER A 1 90 ? 11.486 -3.181 -20.928 1.00 81.88 90 SER A C 1
ATOM 675 O O . SER A 1 90 ? 12.128 -2.158 -21.180 1.00 81.88 90 SER A O 1
ATOM 677 N N . VAL A 1 91 ? 11.602 -3.853 -19.781 1.00 83.69 91 VAL A N 1
ATOM 678 C CA . VAL A 1 91 ? 12.574 -3.548 -18.725 1.00 83.69 91 VAL A CA 1
ATOM 679 C C . VAL A 1 91 ? 13.305 -4.837 -18.361 1.00 83.69 91 VAL A C 1
ATOM 681 O O . VAL A 1 91 ? 12.662 -5.851 -18.093 1.00 83.69 91 VAL A O 1
ATOM 684 N N . ASP A 1 92 ? 14.630 -4.779 -18.351 1.00 81.31 92 ASP A N 1
ATOM 685 C CA . ASP A 1 92 ? 15.531 -5.833 -17.887 1.00 81.31 92 ASP A CA 1
ATOM 686 C C . ASP A 1 92 ? 16.395 -5.298 -16.731 1.00 81.31 92 ASP A C 1
ATOM 688 O O . ASP A 1 92 ? 16.442 -4.089 -16.483 1.00 81.31 92 ASP A O 1
ATOM 692 N N . HIS A 1 93 ? 17.067 -6.177 -15.994 1.00 83.94 93 HIS A N 1
ATOM 693 C CA . HIS A 1 93 ? 17.938 -5.781 -14.893 1.00 83.94 93 HIS A CA 1
ATOM 694 C C . HIS A 1 93 ? 19.133 -6.721 -14.735 1.00 83.94 93 HIS A C 1
ATOM 696 O O . HIS A 1 93 ? 19.038 -7.934 -14.901 1.00 83.94 93 HIS A O 1
ATOM 702 N N . SER A 1 94 ? 20.268 -6.150 -14.340 1.00 80.44 94 SER A N 1
ATOM 703 C CA . SER A 1 94 ? 21.467 -6.897 -13.974 1.00 80.44 94 SER A CA 1
ATOM 704 C C . SER A 1 94 ? 22.138 -6.231 -12.782 1.00 80.44 94 SER A C 1
ATOM 706 O O . SER A 1 94 ? 22.706 -5.146 -12.901 1.00 80.44 94 SER A O 1
ATOM 708 N N . ALA A 1 95 ? 22.087 -6.903 -11.630 1.00 88.81 95 ALA A N 1
ATOM 709 C CA . ALA A 1 95 ? 22.571 -6.393 -10.350 1.00 88.81 95 ALA A CA 1
ATOM 710 C C . ALA A 1 95 ? 22.001 -4.996 -10.031 1.00 88.81 95 ALA A C 1
ATOM 712 O O . ALA A 1 95 ? 20.820 -4.867 -9.727 1.00 88.81 95 ALA A O 1
ATOM 713 N N . ASN A 1 96 ? 22.833 -3.961 -10.094 1.00 88.50 96 ASN A N 1
ATOM 714 C CA . ASN A 1 96 ? 22.485 -2.572 -9.807 1.00 88.50 96 ASN A CA 1
ATOM 715 C C . ASN A 1 96 ? 22.118 -1.755 -11.061 1.00 88.50 96 ASN A C 1
ATOM 717 O O . ASN A 1 96 ? 22.017 -0.534 -10.972 1.00 88.50 96 ASN A O 1
ATOM 721 N N . LEU A 1 97 ? 21.956 -2.399 -12.220 1.00 83.12 97 LEU A N 1
ATOM 722 C CA . LEU A 1 97 ? 21.572 -1.754 -13.474 1.00 83.12 97 LEU A CA 1
ATOM 723 C C . LEU A 1 97 ? 20.157 -2.159 -13.879 1.00 83.12 97 LEU A C 1
ATOM 725 O O . LEU A 1 97 ? 19.851 -3.347 -13.959 1.00 83.12 97 LEU A O 1
ATOM 729 N N . ALA A 1 98 ? 19.331 -1.167 -14.204 1.00 85.81 98 ALA A N 1
ATOM 730 C CA . ALA A 1 98 ? 18.079 -1.352 -14.926 1.00 85.81 98 ALA A CA 1
ATOM 731 C C . ALA A 1 98 ? 18.284 -0.949 -16.394 1.00 85.81 98 ALA A C 1
ATOM 733 O O . ALA A 1 98 ? 18.836 0.114 -16.681 1.00 85.81 98 ALA A O 1
ATOM 734 N N . VAL A 1 99 ? 17.846 -1.796 -17.323 1.00 86.69 99 VAL A N 1
ATOM 735 C CA . VAL A 1 99 ? 17.914 -1.555 -18.768 1.00 86.69 99 VAL A CA 1
ATOM 736 C C . VAL A 1 99 ? 16.496 -1.381 -19.288 1.00 86.69 99 VAL A C 1
ATOM 738 O O . VAL A 1 99 ? 15.677 -2.288 -19.178 1.00 86.69 99 VAL A O 1
ATOM 741 N N . ILE A 1 100 ? 16.194 -0.217 -19.864 1.00 88.88 100 ILE A N 1
ATOM 742 C CA . ILE A 1 100 ? 14.862 0.094 -20.390 1.00 88.88 100 ILE A CA 1
ATOM 743 C C . ILE A 1 100 ? 14.921 0.165 -21.915 1.00 88.88 100 ILE A C 1
ATOM 745 O O . ILE A 1 100 ? 15.672 0.958 -22.484 1.00 88.88 100 ILE A O 1
ATOM 749 N N . HIS A 1 101 ? 14.097 -0.636 -22.586 1.00 86.31 101 HIS A N 1
ATOM 750 C CA . HIS A 1 101 ? 13.945 -0.596 -24.035 1.00 86.31 101 HIS A CA 1
ATOM 751 C C . HIS A 1 101 ? 12.824 0.358 -24.433 1.00 86.31 101 HIS A C 1
ATOM 753 O O . HIS A 1 101 ? 11.713 0.293 -23.906 1.00 86.31 101 HIS A O 1
ATOM 759 N N . THR A 1 102 ? 13.105 1.218 -25.410 1.00 88.94 102 THR A N 1
ATOM 760 C CA . THR A 1 102 ? 12.171 2.227 -25.922 1.00 88.94 102 THR A CA 1
ATOM 761 C C . THR A 1 102 ? 12.145 2.219 -27.455 1.00 88.94 102 THR A C 1
ATOM 763 O O . THR A 1 102 ? 13.067 1.682 -28.078 1.00 88.94 102 THR A O 1
ATOM 766 N N . PRO A 1 103 ? 11.109 2.785 -28.102 1.00 87.19 103 PRO A N 1
ATOM 767 C CA . PRO A 1 103 ? 11.116 2.997 -29.545 1.00 87.19 103 PRO A CA 1
ATOM 768 C C . PRO A 1 103 ? 12.278 3.903 -29.997 1.00 87.19 103 PRO A C 1
ATOM 770 O O . PRO A 1 103 ? 12.746 4.739 -29.215 1.00 87.19 103 PRO A O 1
ATOM 773 N N . PRO A 1 104 ? 12.716 3.815 -31.267 1.00 85.31 104 PRO A N 1
ATOM 774 C CA . PRO A 1 104 ? 13.743 4.702 -31.809 1.00 85.31 104 PRO A CA 1
ATOM 775 C C . PRO A 1 104 ? 13.412 6.183 -31.561 1.00 85.31 104 PRO A C 1
ATOM 777 O O . PRO A 1 104 ? 12.329 6.649 -31.908 1.00 85.31 104 PRO A O 1
ATOM 780 N N . GLY A 1 105 ? 14.344 6.917 -30.946 1.00 85.25 105 GLY A N 1
ATOM 781 C CA . GLY A 1 105 ? 14.198 8.347 -30.642 1.00 85.25 105 GLY A CA 1
ATOM 782 C C . GLY A 1 105 ? 13.521 8.688 -29.305 1.00 85.25 105 GLY A C 1
ATOM 783 O O . GLY A 1 105 ? 13.530 9.853 -28.922 1.00 85.25 105 GLY A O 1
ATOM 784 N N . ALA A 1 106 ? 12.986 7.712 -28.562 1.00 85.50 106 ALA A N 1
ATOM 785 C CA . ALA A 1 106 ? 12.297 7.965 -27.289 1.00 85.50 106 ALA A CA 1
ATOM 786 C C . ALA A 1 106 ? 13.204 7.894 -26.043 1.00 85.50 106 ALA A C 1
ATOM 788 O O . ALA A 1 106 ? 12.835 8.422 -24.993 1.00 85.50 106 ALA A O 1
ATOM 789 N N . ALA A 1 107 ? 14.388 7.276 -26.149 1.00 87.25 107 ALA A N 1
ATOM 790 C CA . ALA A 1 107 ? 15.274 7.021 -25.009 1.00 87.25 107 ALA A CA 1
ATOM 791 C C . ALA A 1 107 ? 15.694 8.298 -24.262 1.00 87.25 107 ALA A C 1
ATOM 793 O O . ALA A 1 107 ? 15.628 8.334 -23.039 1.00 87.25 107 ALA A O 1
ATOM 794 N N . GLN A 1 108 ? 16.071 9.356 -24.987 1.00 85.81 108 GLN A N 1
ATOM 795 C CA . GLN A 1 108 ? 16.534 10.610 -24.381 1.00 85.81 108 GLN A CA 1
ATOM 796 C C . GLN A 1 108 ? 15.417 11.325 -23.614 1.00 85.81 108 GLN A C 1
ATOM 798 O O . GLN A 1 108 ? 15.644 11.834 -22.522 1.00 85.81 108 GLN A O 1
ATOM 803 N N . PHE A 1 109 ? 14.207 11.348 -24.179 1.00 82.69 109 PHE A N 1
ATOM 804 C CA . PHE A 1 109 ? 13.042 11.951 -23.537 1.00 82.69 109 PHE A CA 1
ATOM 805 C C . PHE A 1 109 ? 12.670 11.192 -22.259 1.00 82.69 109 PHE A C 1
ATOM 807 O O . PHE A 1 109 ? 12.483 11.804 -21.210 1.00 82.69 109 PHE A O 1
ATOM 814 N N . LEU A 1 110 ? 12.650 9.856 -22.331 1.00 82.25 110 LEU A N 1
ATOM 815 C CA . LEU A 1 110 ? 12.432 9.011 -21.162 1.00 82.25 110 LEU A CA 1
ATOM 816 C C . LEU A 1 110 ? 13.500 9.251 -20.085 1.00 82.25 110 LEU A C 1
ATOM 818 O O . LEU A 1 110 ? 13.150 9.460 -18.929 1.00 82.25 110 LEU A O 1
ATOM 822 N N . ALA A 1 111 ? 14.779 9.279 -20.460 1.00 82.44 111 ALA A N 1
ATOM 823 C CA . ALA A 1 111 ? 15.873 9.536 -19.529 1.00 82.44 111 ALA A CA 1
ATOM 824 C C . ALA A 1 111 ? 15.749 10.915 -18.865 1.00 82.44 111 ALA A C 1
ATOM 826 O O . ALA A 1 111 ? 15.861 11.003 -17.654 1.00 82.44 111 ALA A O 1
ATOM 827 N N . SER A 1 112 ? 15.410 11.967 -19.622 1.00 79.25 112 SER A N 1
ATOM 828 C CA . SER A 1 112 ? 15.201 13.314 -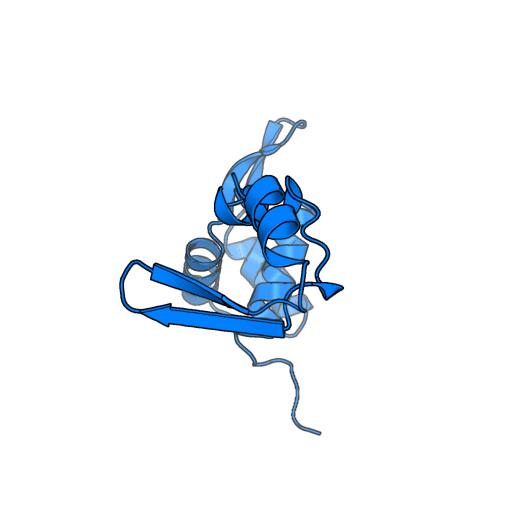19.064 1.00 79.25 112 SER A CA 1
ATOM 829 C C . SER A 1 112 ? 14.005 13.427 -18.121 1.00 79.25 112 SER A C 1
ATOM 831 O O . SER A 1 112 ? 13.937 14.359 -17.334 1.00 79.25 112 SER A O 1
ATOM 833 N N . SER A 1 113 ? 13.039 12.510 -18.229 1.00 75.19 113 SER A N 1
ATOM 834 C CA . SER A 1 113 ? 11.939 12.430 -17.269 1.00 75.19 113 SER A CA 1
ATOM 835 C C . SER A 1 113 ? 12.303 11.641 -16.014 1.00 75.19 113 SER A C 1
ATOM 837 O O . SER A 1 113 ? 11.549 11.71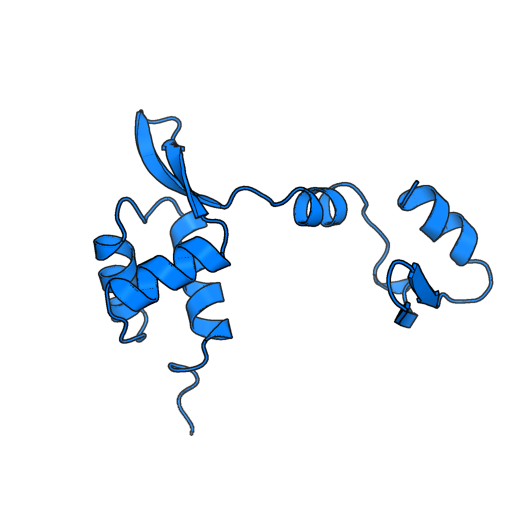1 -15.059 1.00 75.19 113 SER A O 1
ATOM 839 N N . LEU A 1 114 ? 13.396 10.869 -16.033 1.00 75.00 114 LEU A N 1
ATOM 840 C CA . LEU A 1 114 ? 13.876 10.062 -14.907 1.00 75.00 114 LEU A CA 1
ATOM 841 C C . LEU A 1 114 ? 15.029 10.725 -14.135 1.00 75.00 114 LEU A C 1
ATOM 843 O O . LEU A 1 114 ? 15.231 10.368 -12.976 1.00 75.00 114 LEU A O 1
ATOM 847 N N . ASP A 1 115 ? 15.787 11.607 -14.793 1.00 68.75 115 ASP A N 1
ATOM 848 C CA . ASP A 1 115 ? 16.825 12.471 -14.202 1.00 68.75 115 ASP A CA 1
ATOM 849 C C . ASP A 1 115 ? 16.227 13.432 -13.158 1.00 68.75 115 ASP A C 1
ATOM 851 O O . ASP A 1 115 ? 16.801 13.540 -12.050 1.00 68.75 115 ASP A O 1
#

Radius of gyration: 18.74 Å; chains: 1; bounding box: 39×37×48 Å

InterPro domains:
  IPR001669 Arginine repressor [MF_00173] (1-115)
  IPR001669 Arginine repressor [PR01467] (26-39)
  IPR001669 Arginine repressor [PR01467] (42-57)
  IPR001669 Arginine repressor [PR01467] (92-105)
  IPR001669 Arginine repressor [PTHR34471] (10-115)
  IPR020899 Arginine repressor, C-terminal [PF02863] (86-115)
  IPR020900 Arginine repressor, DNA-binding domain [PF01316] (11-71)
  IPR036251 Arginine repressor, C-terminal domain superfamily [SSF55252] (87-115)
  IPR036388 Winged helix-like DNA-binding domain superfamily [G3DSA:1.10.10.10] (1-76)
  IPR036390 Winged helix DNA-binding domain superfamily [SSF46785] (9-73)